Protein AF-A0A7K5MB42-F1 (afdb_monomer_lite)

Structure (mmCIF, N/CA/C/O backbone):
data_AF-A0A7K5MB42-F1
#
_entry.id   AF-A0A7K5MB42-F1
#
loop_
_atom_site.group_PDB
_atom_site.id
_atom_site.type_symbol
_atom_site.label_atom_id
_atom_site.label_alt_id
_atom_site.label_comp_id
_atom_site.label_asym_id
_atom_site.label_entity_id
_atom_site.label_seq_id
_atom_site.pdbx_PDB_ins_code
_atom_site.Cartn_x
_atom_site.Cartn_y
_atom_site.Cartn_z
_atom_site.occupancy
_atom_site.B_iso_or_equiv
_atom_site.auth_seq_id
_atom_site.auth_comp_id
_atom_site.auth_asym_id
_atom_site.auth_atom_id
_atom_site.pdbx_PDB_model_num
ATOM 1 N N . ALA A 1 1 ? -3.764 9.484 6.990 1.00 75.69 1 ALA A N 1
ATOM 2 C CA . ALA A 1 1 ? -4.251 8.144 6.591 1.00 75.69 1 ALA A CA 1
ATOM 3 C C . ALA A 1 1 ? -3.422 7.546 5.451 1.00 75.69 1 ALA A C 1
ATOM 5 O O . ALA A 1 1 ? -2.736 6.566 5.698 1.00 75.69 1 ALA A O 1
ATOM 6 N N . ALA A 1 2 ? -3.411 8.137 4.247 1.00 85.75 2 ALA A N 1
ATOM 7 C CA . ALA A 1 2 ? -2.666 7.588 3.102 1.00 85.75 2 ALA A CA 1
ATOM 8 C C . ALA A 1 2 ? -1.145 7.490 3.337 1.00 85.75 2 ALA A C 1
ATOM 10 O O . ALA A 1 2 ? -0.549 6.450 3.069 1.00 85.75 2 ALA A O 1
ATOM 11 N N . ASP A 1 3 ? -0.524 8.534 3.904 1.00 90.38 3 ASP A N 1
ATOM 12 C CA . ASP A 1 3 ? 0.901 8.497 4.259 1.00 90.38 3 ASP A CA 1
ATOM 13 C C . ASP A 1 3 ? 1.205 7.437 5.325 1.00 90.38 3 ASP A C 1
ATOM 15 O O . ASP A 1 3 ? 2.167 6.693 5.186 1.00 90.38 3 ASP A O 1
ATOM 19 N N . GLU A 1 4 ? 0.367 7.305 6.357 1.00 91.44 4 GLU A N 1
ATOM 20 C CA . GLU A 1 4 ? 0.544 6.275 7.392 1.00 91.44 4 GLU A CA 1
ATOM 21 C C . GLU A 1 4 ? 0.428 4.859 6.826 1.00 91.44 4 GLU A C 1
ATOM 23 O O . GLU A 1 4 ? 1.224 3.987 7.174 1.00 91.44 4 GLU A O 1
ATOM 28 N N . LEU A 1 5 ? -0.521 4.643 5.912 1.00 90.88 5 LEU A N 1
ATOM 29 C CA . LEU A 1 5 ? -0.714 3.366 5.236 1.00 90.88 5 LEU A CA 1
ATOM 30 C C . LEU A 1 5 ? 0.493 3.025 4.350 1.00 90.88 5 LEU A C 1
ATOM 32 O O . LEU A 1 5 ? 0.995 1.901 4.374 1.00 90.88 5 LEU A O 1
ATOM 36 N N . ALA A 1 6 ? 1.015 4.016 3.626 1.00 91.06 6 ALA A N 1
ATOM 37 C CA . ALA A 1 6 ? 2.231 3.892 2.835 1.00 91.06 6 ALA A CA 1
ATOM 38 C C . ALA A 1 6 ? 3.476 3.630 3.706 1.00 91.06 6 ALA A C 1
ATOM 40 O O . ALA A 1 6 ? 4.314 2.806 3.342 1.00 91.06 6 ALA A O 1
ATOM 41 N N . ILE A 1 7 ? 3.590 4.276 4.871 1.00 92.81 7 ILE A N 1
ATOM 42 C CA . ILE A 1 7 ? 4.687 4.058 5.825 1.00 92.81 7 ILE A CA 1
ATOM 43 C C . ILE A 1 7 ? 4.627 2.641 6.408 1.00 92.81 7 ILE A C 1
ATOM 45 O O . ILE A 1 7 ? 5.654 1.963 6.441 1.00 92.81 7 ILE A O 1
ATOM 49 N N . ALA A 1 8 ? 3.451 2.171 6.833 1.00 93.31 8 ALA A N 1
ATOM 50 C CA . ALA A 1 8 ? 3.272 0.809 7.340 1.00 93.31 8 ALA A CA 1
ATOM 51 C C . ALA A 1 8 ? 3.626 -0.236 6.269 1.00 93.31 8 ALA A C 1
ATOM 53 O O . ALA A 1 8 ? 4.355 -1.192 6.545 1.00 93.31 8 ALA A O 1
ATOM 54 N N . ALA A 1 9 ? 3.202 -0.003 5.022 1.00 91.56 9 ALA A N 1
ATOM 55 C CA . ALA A 1 9 ? 3.552 -0.857 3.895 1.00 91.56 9 ALA A CA 1
ATOM 56 C C . ALA A 1 9 ? 5.071 -0.884 3.651 1.00 91.56 9 ALA A C 1
ATOM 58 O O . ALA A 1 9 ? 5.655 -1.963 3.531 1.00 91.56 9 ALA A O 1
ATOM 59 N N . ALA A 1 10 ? 5.726 0.280 3.621 1.00 90.38 10 ALA A N 1
ATOM 60 C CA . ALA A 1 10 ? 7.166 0.406 3.381 1.00 90.38 10 ALA A CA 1
ATOM 61 C C . ALA A 1 10 ? 8.027 -0.194 4.499 1.00 90.38 10 ALA A C 1
ATOM 63 O O . ALA A 1 10 ? 9.108 -0.717 4.236 1.00 90.38 10 ALA A O 1
ATOM 64 N N . ARG A 1 11 ? 7.538 -0.156 5.742 1.00 91.75 11 ARG A N 1
ATOM 65 C CA . ARG A 1 11 ? 8.175 -0.804 6.898 1.00 91.75 11 ARG A CA 1
ATOM 66 C C . ARG A 1 11 ? 7.946 -2.310 6.950 1.00 91.75 11 ARG A C 1
ATOM 68 O O . ARG A 1 11 ? 8.598 -2.980 7.741 1.00 91.75 11 ARG A O 1
ATOM 75 N N . GLY A 1 12 ? 7.048 -2.837 6.119 1.00 90.38 12 GLY A N 1
ATOM 76 C CA . GLY A 1 12 ? 6.697 -4.246 6.158 1.00 90.38 12 GLY A CA 1
ATOM 77 C C . GLY A 1 12 ? 5.921 -4.624 7.420 1.00 90.38 12 GLY A C 1
ATOM 78 O O . GLY A 1 12 ? 6.057 -5.760 7.858 1.00 90.38 12 GLY A O 1
ATOM 79 N N . ASP A 1 13 ? 5.148 -3.695 7.998 1.00 93.50 13 ASP A N 1
ATOM 80 C CA . ASP A 1 13 ? 4.387 -3.877 9.241 1.00 93.50 13 ASP A CA 1
ATOM 81 C C . ASP A 1 13 ? 2.930 -4.275 8.932 1.00 93.50 13 ASP A C 1
ATOM 83 O O . ASP A 1 13 ? 2.077 -3.409 8.708 1.00 93.50 13 ASP A O 1
ATOM 87 N N . PRO A 1 14 ? 2.607 -5.581 8.885 1.00 90.62 14 PRO A N 1
ATOM 88 C CA . PRO A 1 14 ? 1.270 -6.038 8.534 1.00 90.62 14 PRO A CA 1
ATOM 89 C C . PRO A 1 14 ? 0.232 -5.723 9.612 1.00 90.62 14 PRO A C 1
ATOM 91 O O . PRO A 1 14 ? -0.950 -5.639 9.288 1.00 90.62 14 PRO A O 1
ATOM 94 N N . GLN A 1 15 ? 0.635 -5.571 10.877 1.00 93.06 15 GLN A N 1
ATOM 95 C CA . GLN A 1 15 ? -0.303 -5.353 11.974 1.00 93.06 15 GLN A CA 1
ATOM 96 C C . GLN A 1 15 ? -0.814 -3.916 11.950 1.00 93.06 15 GLN A C 1
ATOM 98 O O . GLN A 1 15 ? -2.025 -3.700 11.910 1.00 93.06 15 GLN A O 1
ATOM 103 N N . ARG A 1 16 ? 0.093 -2.940 11.822 1.00 93.25 16 ARG A N 1
ATOM 104 C CA . ARG A 1 16 ? -0.307 -1.539 11.665 1.00 93.25 16 ARG A CA 1
ATOM 105 C C . ARG A 1 16 ? -1.074 -1.301 10.367 1.00 93.25 16 ARG A C 1
ATOM 107 O O . ARG A 1 16 ? -2.028 -0.529 10.341 1.00 93.25 16 ARG A O 1
ATOM 114 N N . LEU A 1 17 ? -0.684 -1.982 9.289 1.00 93.06 17 LEU A N 1
ATOM 115 C CA . LEU A 1 17 ? -1.388 -1.902 8.013 1.00 93.06 17 LEU A CA 1
ATOM 116 C C . LEU A 1 17 ? -2.831 -2.418 8.123 1.00 93.06 17 LEU A C 1
ATOM 118 O O . LEU A 1 17 ? -3.743 -1.779 7.609 1.00 93.06 17 LEU A O 1
ATOM 122 N N . ARG A 1 18 ? -3.035 -3.545 8.818 1.00 92.69 18 ARG A N 1
ATOM 123 C CA . ARG A 1 18 ? -4.355 -4.131 9.085 1.00 92.69 18 ARG A CA 1
ATOM 124 C C . ARG A 1 18 ? -5.257 -3.146 9.826 1.00 92.69 18 ARG A C 1
ATOM 126 O O . ARG A 1 18 ? -6.361 -2.900 9.367 1.00 92.69 18 ARG A O 1
ATOM 133 N N . GLU A 1 19 ? -4.772 -2.554 10.917 1.00 93.62 19 GLU A N 1
ATOM 134 C CA . GLU A 1 19 ? -5.537 -1.578 11.709 1.00 93.62 19 GLU A CA 1
ATOM 135 C C . GLU A 1 19 ? -6.018 -0.393 10.865 1.00 93.62 19 GLU A C 1
ATOM 137 O O . GLU A 1 19 ? -7.166 0.032 10.974 1.00 93.62 19 GLU A O 1
ATOM 142 N N . LEU A 1 20 ? -5.144 0.133 10.001 1.00 92.81 20 LEU A N 1
ATOM 143 C CA . LEU A 1 20 ? -5.477 1.256 9.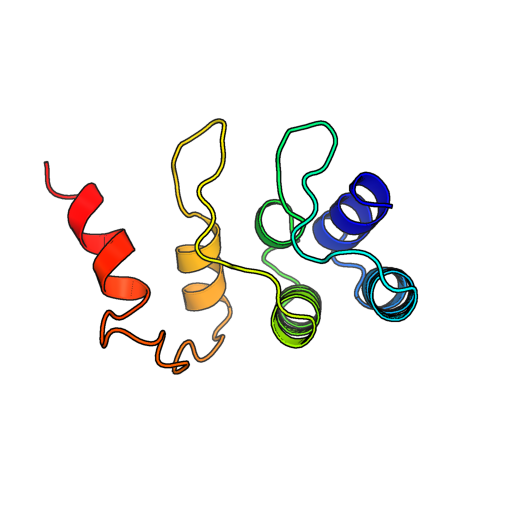128 1.00 92.81 20 LEU A CA 1
ATOM 144 C C . LEU A 1 20 ? -6.530 0.865 8.082 1.00 92.81 20 LEU A C 1
ATOM 146 O O . LEU A 1 20 ? -7.479 1.614 7.861 1.00 92.81 20 LEU A O 1
ATOM 150 N N . LEU A 1 21 ? -6.383 -0.306 7.460 1.00 91.44 21 LEU A N 1
ATOM 151 C CA . LEU A 1 21 ? -7.323 -0.811 6.455 1.00 91.44 21 LEU A CA 1
ATOM 152 C C . LEU A 1 21 ? -8.689 -1.171 7.059 1.00 91.44 21 LEU A C 1
ATOM 154 O O . LEU A 1 21 ? -9.719 -0.872 6.456 1.00 91.44 21 LEU A O 1
ATOM 158 N N . ASP A 1 22 ? -8.708 -1.759 8.256 1.00 91.81 22 ASP A N 1
ATOM 159 C CA . ASP A 1 22 ? -9.935 -2.051 9.005 1.00 91.81 22 ASP A CA 1
ATOM 160 C C . ASP A 1 22 ? -10.632 -0.746 9.454 1.00 91.81 22 ASP A C 1
ATOM 162 O O . ASP A 1 22 ? -11.858 -0.685 9.522 1.00 91.81 22 ASP A O 1
ATOM 166 N N . GLY A 1 23 ? -9.870 0.334 9.662 1.00 90.50 23 GLY A N 1
ATOM 167 C CA . GLY A 1 23 ? -10.360 1.697 9.903 1.00 90.50 23 GLY A CA 1
ATOM 168 C C . GLY A 1 23 ? -10.875 2.442 8.662 1.00 90.50 23 GLY A C 1
ATOM 169 O O . GLY A 1 23 ? -10.949 3.670 8.686 1.00 90.50 23 GLY A O 1
ATOM 170 N N . ALA A 1 24 ? -11.204 1.726 7.581 1.00 85.38 24 ALA A N 1
ATOM 171 C CA . ALA A 1 24 ? -11.666 2.262 6.297 1.00 85.38 24 ALA A CA 1
ATOM 172 C C . ALA A 1 24 ? -10.654 3.166 5.561 1.00 85.38 24 ALA A C 1
ATOM 174 O O . ALA A 1 24 ? -11.046 4.007 4.746 1.00 85.38 24 ALA A O 1
ATOM 175 N N . ALA A 1 25 ? -9.347 2.998 5.803 1.00 90.62 25 ALA A N 1
ATOM 176 C CA . ALA A 1 25 ? -8.344 3.630 4.952 1.00 90.62 25 ALA A CA 1
ATOM 177 C C . ALA A 1 25 ? -8.427 3.067 3.526 1.00 90.62 25 ALA A C 1
ATOM 179 O O . ALA A 1 25 ? -8.446 1.854 3.327 1.00 90.62 25 ALA A O 1
ATOM 180 N N . ASP A 1 26 ? -8.426 3.955 2.532 1.00 91.00 26 ASP A N 1
ATOM 181 C CA . ASP A 1 26 ? -8.419 3.552 1.128 1.00 91.00 26 ASP A CA 1
ATOM 182 C C . ASP A 1 26 ? -7.053 2.923 0.760 1.00 91.00 26 ASP A C 1
ATOM 184 O O . ASP A 1 26 ? -6.030 3.621 0.782 1.00 91.00 26 ASP A O 1
ATOM 188 N N . PRO A 1 27 ? -7.004 1.625 0.393 1.00 89.88 27 PRO A N 1
ATOM 189 C CA . PRO A 1 27 ? -5.771 0.936 0.005 1.00 89.88 27 PRO A CA 1
ATOM 190 C C . PRO A 1 27 ? -5.157 1.461 -1.296 1.00 89.88 27 PRO A C 1
ATOM 192 O O . PRO A 1 27 ? -4.004 1.151 -1.602 1.00 89.88 27 PRO A O 1
ATOM 195 N N . ASN A 1 28 ? -5.910 2.250 -2.064 1.00 89.25 28 ASN A N 1
ATOM 196 C CA . ASN A 1 28 ? -5.480 2.891 -3.298 1.00 89.25 28 ASN A CA 1
ATOM 197 C C . ASN A 1 28 ? -5.135 4.373 -3.113 1.00 89.25 28 ASN A C 1
ATOM 199 O O . ASN A 1 28 ? -4.782 5.032 -4.097 1.00 89.25 28 ASN A O 1
ATOM 203 N N . ALA A 1 29 ? -5.217 4.909 -1.893 1.00 90.12 29 ALA A N 1
ATOM 204 C CA . ALA A 1 29 ? -4.894 6.303 -1.645 1.00 90.12 29 ALA A CA 1
ATOM 205 C C . ALA A 1 29 ? -3.406 6.565 -1.888 1.00 90.12 29 ALA A C 1
ATOM 207 O O . ALA A 1 29 ? -2.534 5.879 -1.355 1.00 90.12 29 ALA A O 1
ATOM 208 N N . SER A 1 30 ? -3.108 7.584 -2.684 1.00 89.25 30 SER A N 1
ATOM 209 C CA . SER A 1 30 ? -1.734 8.019 -2.893 1.00 89.25 30 SER A CA 1
ATOM 210 C C . SER A 1 30 ? -1.229 8.795 -1.679 1.00 89.25 30 SER A C 1
ATOM 212 O O . SER A 1 30 ? -1.915 9.671 -1.154 1.00 89.25 30 SER A O 1
ATOM 214 N N . ASN A 1 31 ? -0.010 8.490 -1.248 1.00 88.75 31 ASN A N 1
ATOM 215 C CA . ASN A 1 31 ? 0.719 9.285 -0.270 1.00 88.75 31 ASN A CA 1
ATOM 216 C C . ASN A 1 31 ? 1.148 10.642 -0.866 1.00 88.75 31 ASN A C 1
ATOM 218 O O . ASN A 1 31 ? 0.946 10.918 -2.051 1.00 88.75 31 ASN A O 1
ATOM 222 N N . SER A 1 32 ? 1.799 11.473 -0.057 1.00 89.06 32 SER A N 1
ATOM 223 C CA . SER A 1 32 ? 2.357 12.781 -0.441 1.00 89.06 32 SER A CA 1
ATOM 224 C C . SER A 1 32 ? 3.325 12.749 -1.637 1.00 89.06 32 SER A C 1
ATOM 226 O O . SER A 1 32 ? 3.534 13.768 -2.292 1.00 89.06 32 SER A O 1
ATOM 228 N N . TYR A 1 33 ? 3.875 11.581 -1.981 1.00 83.38 33 TYR A N 1
ATOM 229 C CA . TYR A 1 33 ? 4.722 11.371 -3.160 1.00 83.38 33 TYR A CA 1
ATOM 230 C C . TYR A 1 33 ? 3.948 10.894 -4.398 1.00 83.38 33 TYR A C 1
ATOM 232 O O . TYR A 1 33 ? 4.562 10.531 -5.404 1.00 83.38 33 TYR A O 1
ATOM 240 N N . GLY A 1 34 ? 2.616 10.844 -4.328 1.00 86.94 34 GLY A N 1
ATOM 241 C CA . GLY A 1 34 ? 1.752 10.336 -5.390 1.00 86.94 34 GLY A CA 1
ATOM 242 C C . GLY A 1 34 ? 1.722 8.808 -5.490 1.00 86.94 34 GLY A C 1
ATOM 243 O O . GLY A 1 34 ? 1.129 8.280 -6.430 1.00 86.94 34 GLY A O 1
ATOM 244 N N . ARG A 1 35 ? 2.336 8.083 -4.547 1.00 85.00 35 ARG A N 1
ATOM 245 C CA . ARG A 1 35 ? 2.480 6.623 -4.600 1.00 85.00 35 ARG A CA 1
ATOM 246 C C . ARG A 1 35 ? 1.448 5.914 -3.743 1.00 85.00 35 ARG A C 1
ATOM 248 O O . ARG A 1 35 ? 1.171 6.328 -2.622 1.00 85.00 35 ARG A O 1
ATOM 255 N N . THR A 1 36 ? 0.934 4.806 -4.251 1.00 89.00 36 THR A N 1
ATOM 256 C CA . THR A 1 36 ? 0.023 3.925 -3.513 1.00 89.00 36 THR A CA 1
ATOM 257 C C . THR A 1 36 ? 0.793 3.021 -2.539 1.00 89.00 36 THR A C 1
ATOM 259 O O . THR A 1 36 ? 1.974 2.737 -2.768 1.00 89.00 36 THR A O 1
ATOM 262 N N . PRO A 1 37 ? 0.153 2.517 -1.470 1.00 89.38 37 PRO A N 1
ATOM 263 C CA . PRO A 1 37 ? 0.783 1.623 -0.500 1.00 89.38 37 PRO A CA 1
ATOM 264 C C . PRO A 1 37 ? 1.428 0.398 -1.150 1.00 89.38 37 PRO A C 1
ATOM 266 O O . PRO A 1 37 ? 2.534 0.016 -0.779 1.00 89.38 37 PRO A O 1
ATOM 269 N N . ILE A 1 38 ? 0.782 -0.173 -2.173 1.00 86.00 38 ILE A N 1
ATOM 270 C CA . ILE A 1 38 ? 1.302 -1.341 -2.892 1.00 86.00 38 ILE A CA 1
ATOM 271 C C . ILE A 1 38 ? 2.591 -1.018 -3.664 1.00 86.00 38 ILE A C 1
ATOM 273 O O . ILE A 1 38 ? 3.454 -1.879 -3.793 1.00 86.00 38 ILE A O 1
ATOM 277 N N . GLN A 1 39 ? 2.779 0.228 -4.114 1.00 83.62 39 GLN A N 1
ATOM 278 C CA . GLN A 1 39 ? 3.996 0.671 -4.809 1.00 83.62 39 GLN A CA 1
ATOM 279 C C . GLN A 1 39 ? 5.185 0.894 -3.872 1.00 83.62 39 GLN A C 1
ATOM 281 O O . GLN A 1 39 ? 6.329 0.784 -4.310 1.00 83.62 39 GLN A O 1
ATOM 286 N N . VAL A 1 40 ? 4.934 1.232 -2.606 1.00 87.25 40 VAL A N 1
ATOM 287 C CA . VAL A 1 40 ? 5.993 1.492 -1.617 1.00 87.25 40 VAL A CA 1
ATOM 288 C C . VAL A 1 40 ? 6.219 0.332 -0.655 1.00 87.25 40 VAL A C 1
ATOM 290 O O . VAL A 1 40 ? 7.100 0.428 0.193 1.00 87.25 40 VAL A O 1
ATOM 293 N N . MET A 1 41 ? 5.436 -0.745 -0.756 1.00 87.88 41 MET A N 1
ATOM 294 C CA . MET A 1 41 ? 5.494 -1.842 0.200 1.00 87.88 41 MET A CA 1
ATOM 295 C C . MET A 1 41 ? 6.851 -2.548 0.218 1.00 87.88 41 MET A C 1
ATOM 297 O O . MET A 1 41 ? 7.526 -2.687 -0.804 1.00 87.88 41 MET A O 1
ATOM 301 N N . MET A 1 42 ? 7.222 -3.069 1.385 1.00 85.25 42 MET A N 1
ATOM 302 C CA . MET A 1 42 ? 8.411 -3.894 1.531 1.00 85.25 42 MET A CA 1
ATOM 303 C C . MET A 1 42 ? 8.269 -5.179 0.702 1.00 85.25 42 MET A C 1
ATOM 305 O O . MET A 1 42 ? 7.442 -6.038 0.999 1.00 85.25 42 MET A O 1
ATOM 309 N N . LEU A 1 43 ? 9.118 -5.332 -0.319 1.00 75.44 43 LEU A N 1
ATOM 310 C CA . LEU A 1 43 ? 9.104 -6.478 -1.243 1.00 75.44 43 LEU A CA 1
ATOM 311 C C . LEU A 1 43 ? 9.309 -7.839 -0.552 1.00 75.44 43 LEU A C 1
ATOM 313 O O . LEU A 1 43 ? 8.905 -8.863 -1.091 1.00 75.44 43 LEU A O 1
ATOM 317 N N . GLY A 1 44 ? 9.921 -7.849 0.635 1.00 77.50 44 GLY A N 1
ATOM 318 C CA . GLY A 1 44 ? 10.125 -9.044 1.461 1.00 77.50 44 GLY A CA 1
ATOM 319 C C . GLY A 1 44 ? 8.955 -9.402 2.384 1.00 77.50 44 GLY A C 1
ATOM 320 O O . GLY A 1 44 ? 9.049 -10.395 3.098 1.00 77.50 44 GLY A O 1
ATOM 321 N N . SER A 1 45 ? 7.865 -8.627 2.380 1.00 81.38 45 SER A N 1
ATOM 322 C CA . SER A 1 45 ? 6.712 -8.835 3.262 1.00 81.38 45 SER A CA 1
ATOM 323 C C . SER A 1 45 ? 5.489 -9.304 2.466 1.00 81.38 45 SER A C 1
ATOM 325 O O . SER A 1 45 ? 4.586 -8.505 2.197 1.00 81.38 45 SER A O 1
ATOM 327 N N . PRO A 1 46 ? 5.390 -10.604 2.119 1.00 80.69 46 PRO A N 1
ATOM 328 C CA . PRO A 1 46 ? 4.254 -11.136 1.361 1.00 80.69 46 PRO A CA 1
ATOM 329 C C . PRO A 1 46 ? 2.922 -10.891 2.078 1.00 80.69 46 PRO A C 1
ATOM 331 O O . PRO A 1 46 ? 1.900 -10.665 1.437 1.00 80.69 46 PRO A O 1
ATOM 334 N N . ARG A 1 47 ? 2.939 -10.841 3.416 1.00 86.06 47 ARG A N 1
ATOM 335 C CA . ARG A 1 47 ? 1.748 -10.561 4.218 1.00 86.06 47 ARG A CA 1
ATOM 336 C C . ARG A 1 47 ? 1.195 -9.148 4.019 1.00 86.06 47 ARG A C 1
ATOM 338 O O . ARG A 1 47 ? -0.018 -8.970 4.039 1.00 86.06 47 ARG A O 1
ATOM 345 N N . VAL A 1 48 ? 2.062 -8.157 3.809 1.00 88.94 48 VAL A N 1
ATOM 346 C CA . VAL A 1 48 ? 1.657 -6.772 3.512 1.00 88.94 48 VAL A CA 1
ATOM 347 C C . VAL A 1 48 ? 1.011 -6.701 2.133 1.00 88.94 48 VAL A C 1
ATOM 349 O O . VAL A 1 48 ? -0.068 -6.129 1.996 1.00 88.94 48 VAL A O 1
ATOM 352 N N . ALA A 1 49 ? 1.624 -7.346 1.136 1.00 85.44 49 ALA A N 1
ATOM 353 C CA . ALA A 1 49 ? 1.064 -7.438 -0.210 1.00 85.44 49 ALA A CA 1
ATOM 354 C C . ALA A 1 49 ? -0.322 -8.094 -0.198 1.00 85.44 49 ALA A C 1
ATOM 356 O O . ALA A 1 49 ? -1.269 -7.583 -0.791 1.00 85.44 49 ALA A O 1
ATOM 357 N N . GLU A 1 50 ? -0.456 -9.199 0.534 1.00 85.06 50 GLU A N 1
ATOM 358 C CA . GLU A 1 50 ? -1.713 -9.921 0.665 1.00 85.06 50 GLU A CA 1
ATOM 359 C C . GLU A 1 50 ? -2.803 -9.076 1.336 1.00 85.06 50 GLU A C 1
ATOM 361 O O . GLU A 1 50 ? -3.934 -9.061 0.859 1.00 85.06 50 GLU A O 1
ATOM 366 N N . LEU A 1 51 ? -2.482 -8.353 2.413 1.00 89.19 51 LEU A N 1
ATOM 367 C CA . LEU A 1 51 ? -3.436 -7.461 3.075 1.00 89.19 51 LEU A CA 1
ATOM 368 C C . LEU A 1 51 ? -3.915 -6.353 2.134 1.00 89.19 51 LEU A C 1
ATOM 370 O O . LEU A 1 51 ? -5.117 -6.151 1.999 1.00 89.19 51 LEU A O 1
ATOM 37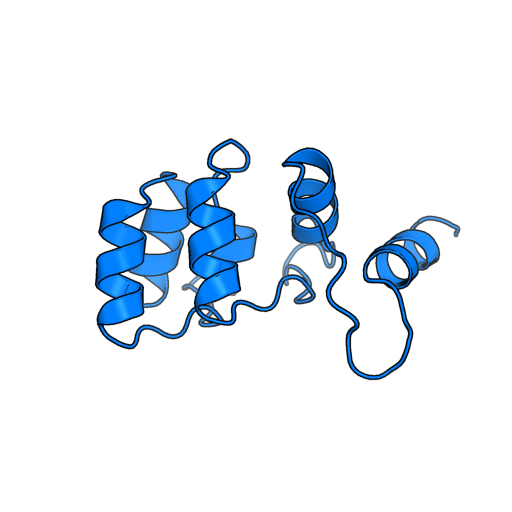4 N N . LEU A 1 52 ? -3.006 -5.688 1.423 1.00 88.44 52 LEU A N 1
ATOM 375 C CA . LEU A 1 52 ? -3.383 -4.644 0.468 1.00 88.44 52 LEU A CA 1
ATOM 376 C C . LEU A 1 52 ? -4.315 -5.186 -0.619 1.00 88.44 52 LEU A C 1
ATOM 378 O O . LEU A 1 52 ? -5.366 -4.602 -0.873 1.00 88.44 52 LEU A O 1
ATOM 382 N N . LEU A 1 53 ? -3.978 -6.332 -1.212 1.00 85.81 53 LEU A N 1
ATOM 383 C CA . LEU A 1 53 ? -4.801 -6.962 -2.246 1.00 85.81 53 LEU A CA 1
ATOM 384 C C . LEU A 1 53 ? -6.167 -7.413 -1.713 1.00 85.81 53 LEU A C 1
ATOM 386 O O . LEU A 1 53 ? -7.179 -7.179 -2.369 1.00 85.81 53 LEU A O 1
ATOM 390 N N . ARG A 1 54 ? -6.221 -8.006 -0.512 1.00 87.12 54 ARG A N 1
ATOM 391 C CA . ARG A 1 54 ? -7.478 -8.427 0.136 1.00 87.12 54 ARG A CA 1
ATOM 392 C C . ARG A 1 54 ? -8.429 -7.259 0.382 1.00 87.12 54 ARG A C 1
ATOM 394 O O . ARG A 1 54 ? -9.636 -7.449 0.295 1.00 87.12 54 ARG A O 1
ATOM 401 N N . HIS A 1 55 ? -7.896 -6.074 0.667 1.00 88.12 55 HIS A N 1
ATOM 402 C CA . HIS A 1 55 ? -8.696 -4.863 0.848 1.00 88.12 55 HIS A CA 1
ATOM 403 C C . HIS A 1 55 ? -8.998 -4.126 -0.472 1.00 88.12 55 HIS A C 1
ATOM 405 O O . HIS A 1 55 ? -9.705 -3.124 -0.450 1.00 88.12 55 HIS A O 1
ATOM 411 N N . GLY A 1 56 ? -8.534 -4.625 -1.626 1.00 86.81 56 GLY A N 1
ATOM 412 C CA . GLY A 1 56 ? -8.856 -4.069 -2.946 1.00 86.81 56 GLY A CA 1
ATOM 413 C C . GLY A 1 56 ? -7.812 -3.106 -3.519 1.00 86.81 56 GLY A C 1
ATOM 414 O O . GLY A 1 56 ? -8.148 -2.278 -4.367 1.00 86.81 56 GLY A O 1
ATOM 415 N N . ALA A 1 57 ? -6.554 -3.183 -3.074 1.00 87.06 57 ALA A N 1
ATOM 416 C CA . ALA A 1 57 ? -5.464 -2.451 -3.715 1.00 87.06 57 ALA A CA 1
ATOM 417 C C . ALA A 1 57 ? -5.298 -2.884 -5.179 1.00 87.06 57 ALA A C 1
ATOM 419 O O . ALA A 1 57 ? -5.251 -4.075 -5.485 1.00 87.06 57 ALA A O 1
ATOM 420 N N . ASP A 1 58 ? -5.150 -1.911 -6.071 1.00 82.81 58 ASP A N 1
ATOM 421 C CA . ASP A 1 58 ? -4.936 -2.113 -7.495 1.00 82.81 58 ASP A CA 1
ATOM 422 C C . ASP A 1 58 ? -3.426 -2.186 -7.805 1.00 82.81 58 ASP A C 1
ATOM 424 O O . ASP A 1 58 ? -2.729 -1.164 -7.765 1.00 82.81 58 ASP A O 1
ATOM 428 N N . PRO A 1 59 ? -2.887 -3.372 -8.150 1.00 76.81 59 PRO A N 1
ATOM 429 C CA . PRO A 1 59 ? -1.475 -3.526 -8.493 1.00 76.81 59 PRO A CA 1
ATOM 430 C C . PRO A 1 59 ? -1.127 -2.968 -9.880 1.00 76.81 59 PRO A C 1
ATOM 432 O O . PRO A 1 59 ? 0.058 -2.863 -10.208 1.00 76.81 59 PRO A O 1
ATOM 435 N N . SER A 1 60 ? -2.132 -2.631 -10.698 1.00 72.88 60 SER A N 1
ATOM 436 C CA . SER A 1 60 ? -1.972 -2.174 -12.081 1.00 72.88 60 SER A CA 1
ATOM 437 C C . SER A 1 60 ? -1.759 -0.664 -12.214 1.00 72.88 60 SER A C 1
ATOM 439 O O . SER A 1 60 ? -1.625 -0.155 -13.329 1.00 72.88 60 SER A O 1
ATOM 441 N N . ARG A 1 61 ? -1.678 0.066 -11.095 1.00 70.38 61 ARG A N 1
ATOM 442 C CA . ARG A 1 61 ? -1.385 1.500 -11.111 1.00 70.38 61 ARG A CA 1
ATOM 443 C C . ARG A 1 61 ? 0.099 1.768 -11.401 1.00 70.38 61 ARG A C 1
ATOM 445 O O . ARG A 1 61 ? 0.960 1.307 -10.643 1.00 70.38 61 ARG A O 1
ATOM 452 N N . PRO A 1 62 ? 0.424 2.536 -12.457 1.00 66.69 62 PRO A N 1
ATOM 453 C CA . PRO A 1 62 ? 1.804 2.886 -12.773 1.00 66.69 62 PRO A CA 1
ATOM 454 C C . PRO A 1 62 ? 2.380 3.847 -11.727 1.00 66.69 62 PRO A C 1
ATOM 456 O O . PRO A 1 62 ? 1.670 4.701 -11.190 1.00 66.69 62 PRO A O 1
ATOM 459 N N . ASP A 1 63 ? 3.673 3.712 -11.426 1.00 67.56 63 ASP A N 1
ATOM 460 C CA . ASP A 1 63 ? 4.372 4.678 -10.575 1.00 67.56 63 ASP A CA 1
ATOM 461 C C . ASP A 1 63 ? 4.466 6.027 -11.313 1.00 67.56 63 ASP A C 1
ATOM 463 O O . ASP A 1 63 ? 4.936 6.068 -12.453 1.00 67.56 63 ASP A O 1
ATOM 467 N N . PRO A 1 64 ? 4.047 7.144 -10.696 1.00 64.06 64 PRO A N 1
ATOM 468 C CA . PRO A 1 64 ? 3.971 8.433 -11.382 1.00 64.06 64 PRO A CA 1
ATOM 469 C C . PRO A 1 64 ? 5.340 9.029 -11.744 1.00 64.06 64 PRO A C 1
ATOM 471 O O . PRO A 1 64 ? 5.399 9.920 -12.586 1.00 64.06 64 PRO A O 1
ATOM 474 N N . ARG A 1 65 ? 6.444 8.570 -11.133 1.00 63.34 65 ARG A N 1
ATOM 475 C CA . ARG 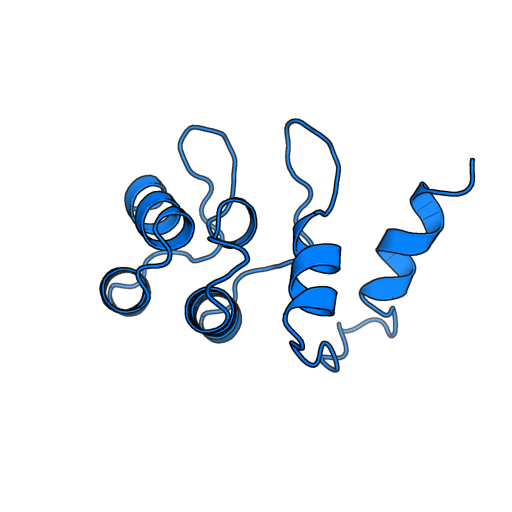A 1 65 ? 7.796 9.099 -11.402 1.00 63.34 65 ARG A CA 1
ATOM 476 C C . ARG A 1 65 ? 8.547 8.301 -12.458 1.00 63.34 65 ARG A C 1
ATOM 478 O O . ARG A 1 65 ? 9.363 8.866 -13.175 1.00 63.34 65 ARG A O 1
ATOM 485 N N . THR A 1 66 ? 8.312 6.998 -12.524 1.00 59.59 66 THR A N 1
ATOM 486 C CA . THR A 1 66 ? 9.050 6.081 -13.404 1.00 59.59 6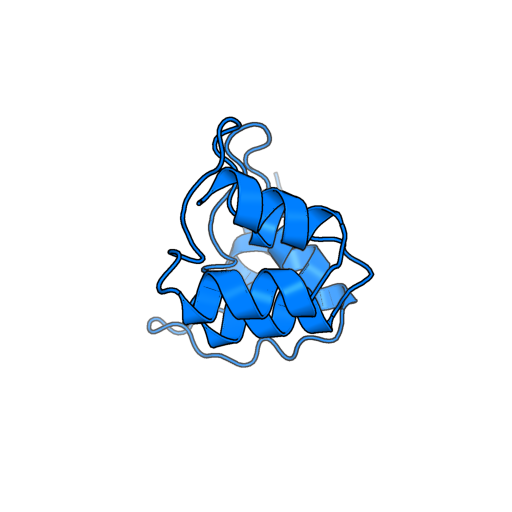6 THR A CA 1
ATOM 487 C C . THR A 1 66 ? 8.195 5.544 -14.547 1.00 59.59 66 THR A C 1
ATOM 489 O O . THR A 1 66 ? 8.738 5.022 -15.515 1.00 59.59 66 THR A O 1
ATOM 492 N N . GLY A 1 67 ? 6.863 5.636 -14.455 1.00 59.28 67 GLY A N 1
ATOM 493 C CA . GLY A 1 67 ? 5.928 5.009 -15.396 1.00 59.28 67 GLY A CA 1
ATOM 494 C C . GLY A 1 67 ? 5.969 3.476 -15.379 1.00 59.28 67 GLY A C 1
ATOM 495 O O . GLY A 1 67 ? 5.222 2.831 -16.116 1.00 59.28 67 GLY A O 1
ATOM 496 N N . CYS A 1 68 ? 6.834 2.886 -14.553 1.00 56.94 68 CYS A N 1
ATOM 497 C CA . CYS A 1 68 ? 6.991 1.452 -14.412 1.00 56.94 68 CYS A CA 1
ATOM 498 C C . CYS A 1 68 ? 5.857 0.880 -13.555 1.00 56.94 68 CYS A C 1
ATOM 500 O O . CYS A 1 68 ? 5.317 1.548 -12.671 1.00 56.94 68 CYS A O 1
ATOM 502 N N . LEU A 1 69 ? 5.552 -0.399 -13.779 1.00 61.56 69 LEU A N 1
ATOM 503 C CA . LEU A 1 69 ? 4.696 -1.231 -12.925 1.00 61.56 69 LEU A CA 1
ATOM 504 C C . LEU A 1 69 ? 5.572 -2.176 -12.078 1.00 61.56 69 LEU A C 1
ATOM 506 O O . LEU A 1 69 ? 5.492 -3.397 -12.247 1.00 61.56 69 LEU A O 1
ATOM 510 N N . PRO A 1 70 ? 6.459 -1.661 -11.197 1.00 55.31 70 PRO A N 1
ATOM 511 C CA . PRO A 1 70 ? 7.375 -2.504 -10.426 1.00 55.31 70 PRO A CA 1
ATOM 512 C C . PRO A 1 70 ? 6.621 -3.492 -9.523 1.00 55.31 70 PRO A C 1
ATOM 514 O O . PRO A 1 70 ? 7.124 -4.576 -9.233 1.00 55.31 70 PRO A O 1
ATOM 517 N N . THR A 1 71 ? 5.382 -3.163 -9.156 1.00 57.94 71 THR A N 1
ATOM 518 C CA . THR A 1 71 ? 4.463 -3.986 -8.366 1.00 57.94 7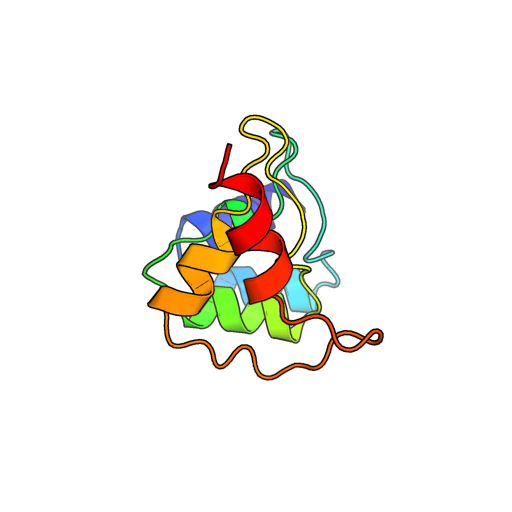1 THR A CA 1
ATOM 519 C C . THR A 1 71 ? 4.079 -5.306 -9.023 1.00 57.94 71 THR A C 1
ATOM 521 O O . THR A 1 71 ? 3.973 -6.309 -8.322 1.00 57.94 71 THR A O 1
ATOM 524 N N . LEU A 1 72 ? 3.943 -5.366 -10.352 1.00 58.78 72 LEU A N 1
ATOM 525 C CA . LEU A 1 72 ? 3.646 -6.624 -11.052 1.00 58.78 72 LEU A CA 1
ATOM 526 C C . LEU A 1 72 ? 4.842 -7.585 -11.035 1.00 58.78 72 LEU A C 1
ATOM 528 O O . LEU A 1 72 ? 4.683 -8.778 -10.776 1.00 58.78 72 LEU A O 1
ATOM 532 N N . ALA A 1 73 ? 6.053 -7.057 -11.230 1.00 54.84 73 ALA A N 1
ATOM 533 C CA . ALA A 1 73 ? 7.284 -7.840 -11.131 1.00 54.84 73 ALA A CA 1
ATOM 534 C C . ALA A 1 73 ? 7.565 -8.307 -9.690 1.00 54.84 73 ALA A C 1
ATOM 536 O O . ALA A 1 73 ? 8.101 -9.398 -9.488 1.00 54.84 73 ALA A O 1
ATOM 537 N N . ALA A 1 74 ? 7.195 -7.492 -8.699 1.00 54.06 74 ALA A N 1
ATOM 538 C CA . ALA A 1 74 ? 7.279 -7.814 -7.279 1.00 54.06 74 ALA A CA 1
ATOM 539 C C . ALA A 1 74 ? 6.313 -8.933 -6.867 1.00 54.06 74 ALA A C 1
ATOM 541 O O . ALA A 1 74 ? 6.735 -9.888 -6.221 1.00 54.06 74 ALA A O 1
ATOM 542 N N . LEU A 1 75 ? 5.044 -8.853 -7.283 1.00 58.09 75 LEU A N 1
ATOM 543 C CA . LEU A 1 75 ? 4.028 -9.871 -6.993 1.00 58.09 75 LEU A CA 1
ATOM 544 C C . LEU A 1 75 ? 4.372 -11.221 -7.632 1.00 58.09 75 LEU A C 1
ATOM 546 O O . LEU A 1 75 ? 4.243 -12.255 -6.979 1.00 58.09 75 LEU A O 1
ATOM 550 N N . HIS A 1 76 ? 4.907 -11.205 -8.857 1.00 55.91 76 HIS A N 1
ATOM 551 C CA . HIS A 1 76 ? 5.394 -12.413 -9.525 1.00 55.91 76 HIS A CA 1
ATOM 552 C C . HIS A 1 76 ? 6.565 -13.070 -8.768 1.00 55.91 76 HIS A C 1
ATOM 554 O O . HIS A 1 76 ? 6.596 -14.288 -8.617 1.00 55.91 76 HIS A O 1
ATOM 560 N N . ARG A 1 77 ? 7.505 -12.277 -8.230 1.00 48.28 77 ARG A N 1
ATOM 561 C CA . ARG A 1 77 ? 8.625 -12.787 -7.414 1.00 48.28 77 ARG A CA 1
ATOM 562 C C . ARG A 1 77 ? 8.211 -13.241 -6.013 1.00 48.28 77 ARG A C 1
ATOM 564 O O . ARG A 1 77 ? 8.833 -14.148 -5.476 1.00 48.28 77 ARG A O 1
ATOM 571 N N . ALA A 1 78 ? 7.174 -12.637 -5.438 1.00 47.94 78 ALA A N 1
ATOM 572 C CA . ALA A 1 78 ? 6.657 -12.979 -4.114 1.00 47.94 78 ALA A CA 1
ATOM 573 C C . ALA A 1 78 ? 5.804 -14.264 -4.097 1.00 47.94 78 ALA A C 1
ATOM 575 O O . ALA A 1 78 ? 5.259 -14.617 -3.053 1.00 47.94 78 ALA A O 1
ATOM 576 N N . GLY A 1 79 ? 5.659 -14.959 -5.234 1.00 44.00 79 GLY A N 1
ATOM 577 C CA . GLY A 1 79 ? 4.839 -16.169 -5.331 1.00 44.00 79 GLY A CA 1
ATOM 578 C C . GLY A 1 79 ? 3.340 -15.900 -5.178 1.00 44.00 79 GLY A C 1
ATOM 579 O O . GLY A 1 79 ? 2.570 -16.835 -4.958 1.00 44.00 79 GLY A O 1
ATOM 580 N N . ALA A 1 80 ? 2.912 -14.636 -5.292 1.00 48.50 80 ALA A N 1
ATOM 581 C CA . ALA A 1 80 ? 1.502 -14.300 -5.317 1.00 48.50 80 ALA A CA 1
ATOM 582 C C . ALA A 1 80 ? 0.923 -14.852 -6.622 1.00 48.50 80 ALA A C 1
ATOM 584 O O . ALA A 1 80 ? 1.242 -14.382 -7.714 1.00 48.50 80 ALA A O 1
ATOM 585 N N . ARG A 1 81 ? 0.101 -15.890 -6.495 1.00 42.00 81 ARG A N 1
ATOM 586 C CA . ARG A 1 81 ? -0.730 -16.429 -7.568 1.00 42.00 81 ARG A CA 1
ATOM 587 C C . ARG A 1 81 ? -1.619 -15.308 -8.120 1.00 42.00 81 ARG A C 1
ATOM 589 O O . ARG A 1 81 ? -2.611 -14.925 -7.505 1.00 42.00 81 ARG A O 1
ATOM 596 N N . LEU A 1 82 ? -1.204 -14.710 -9.239 1.00 48.41 82 LEU A N 1
ATOM 597 C CA . LEU A 1 82 ? -1.948 -13.677 -9.967 1.00 48.41 82 LEU A CA 1
ATOM 598 C C . LEU A 1 82 ? -2.924 -14.340 -10.949 1.00 48.41 82 LEU A C 1
ATOM 600 O O . LEU A 1 82 ? -2.928 -14.040 -12.139 1.00 48.41 82 LEU A O 1
ATOM 604 N N . ASP A 1 83 ? -3.741 -15.264 -10.451 1.00 45.59 83 ASP A N 1
ATOM 605 C CA . ASP A 1 83 ? -4.724 -16.010 -11.245 1.00 45.59 83 ASP A CA 1
ATOM 606 C C . ASP A 1 83 ? -6.063 -15.261 -11.324 1.00 45.59 83 ASP A C 1
ATOM 608 O O . ASP A 1 83 ? -7.047 -15.804 -11.813 1.00 45.59 83 ASP A O 1
ATOM 612 N N . LEU A 1 84 ? -6.130 -14.018 -10.837 1.00 41.72 84 LEU A N 1
ATOM 613 C CA . LEU A 1 84 ? -7.357 -13.230 -10.847 1.00 41.72 84 LEU A CA 1
ATOM 614 C C . LEU A 1 84 ? -7.660 -12.757 -12.280 1.00 41.72 84 LEU A C 1
ATOM 616 O O . LEU A 1 84 ? -6.920 -11.922 -12.816 1.00 41.72 84 LEU A O 1
ATOM 620 N N . PRO A 1 85 ? -8.743 -13.244 -12.920 1.00 39.19 85 PRO A N 1
ATOM 621 C CA . PRO A 1 85 ? -9.136 -12.764 -14.231 1.00 39.19 85 PRO A CA 1
ATOM 622 C C . PRO A 1 85 ? -9.680 -11.340 -14.084 1.00 39.19 85 PRO A C 1
ATOM 624 O O . PRO A 1 85 ? -10.809 -11.122 -13.647 1.00 39.19 85 PRO A O 1
ATOM 627 N N . GLY A 1 86 ? -8.882 -10.345 -14.471 1.00 43.72 86 GLY A N 1
ATOM 628 C CA . GLY A 1 86 ? -9.412 -9.017 -14.761 1.00 43.72 86 GLY A CA 1
ATOM 629 C C . GLY A 1 86 ? -10.462 -9.136 -15.869 1.00 43.72 86 GLY A C 1
ATOM 630 O O . GLY A 1 86 ? -10.254 -9.876 -16.832 1.00 43.72 86 GLY A O 1
ATOM 631 N N . GLY A 1 87 ? -11.586 -8.423 -15.739 1.00 42.34 87 GLY A N 1
ATOM 632 C CA . GLY A 1 87 ? -12.814 -8.543 -16.550 1.00 42.34 87 GLY A CA 1
ATOM 633 C C . GLY A 1 87 ? -12.716 -8.266 -18.060 1.00 42.34 87 GLY A C 1
ATOM 634 O O . GLY A 1 87 ? -13.703 -7.873 -18.673 1.00 42.34 87 GLY A O 1
ATOM 635 N N . ARG A 1 88 ? -11.550 -8.450 -18.685 1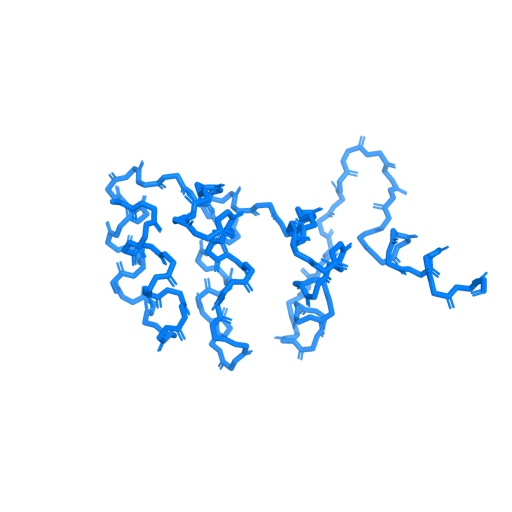.00 40.03 88 ARG A N 1
ATOM 636 C CA . ARG A 1 88 ? -11.340 -8.455 -20.138 1.00 40.03 88 ARG A CA 1
ATOM 637 C C . ARG A 1 88 ? -10.229 -9.419 -20.570 1.00 40.03 88 ARG A C 1
ATOM 639 O O . ARG A 1 88 ? -9.434 -9.034 -21.412 1.00 40.03 88 ARG A O 1
ATOM 646 N N . GLY A 1 89 ? -10.101 -10.615 -19.991 1.00 41.47 89 GLY A N 1
ATOM 647 C CA . GLY A 1 89 ? -9.235 -11.682 -20.536 1.00 41.47 89 GLY A CA 1
ATOM 648 C C . GLY A 1 89 ? -7.785 -11.284 -20.873 1.00 41.47 89 GLY A C 1
ATOM 649 O O . GLY A 1 89 ? -7.180 -11.885 -21.754 1.00 41.47 89 GLY A O 1
ATOM 650 N N . ARG A 1 90 ? -7.241 -10.246 -20.226 1.00 43.22 90 ARG A N 1
ATOM 651 C CA . ARG A 1 90 ? -5.865 -9.775 -20.404 1.00 43.22 90 ARG A CA 1
ATOM 652 C C . ARG A 1 90 ? -5.114 -10.127 -19.143 1.00 43.22 90 ARG A C 1
ATOM 654 O O . ARG A 1 90 ? -5.501 -9.686 -18.059 1.00 43.22 90 ARG A O 1
ATOM 661 N N . LEU A 1 91 ? -4.073 -10.938 -19.290 1.00 57.84 91 LEU A N 1
ATOM 662 C CA . LEU A 1 91 ? -3.248 -11.330 -18.164 1.00 57.84 91 LEU A CA 1
ATOM 663 C C . LEU A 1 91 ? -2.540 -10.075 -17.634 1.00 57.84 91 LEU A C 1
ATOM 665 O O . LEU A 1 91 ? -2.077 -9.251 -18.428 1.00 57.84 91 LEU A O 1
ATOM 669 N N . PRO A 1 92 ? -2.380 -9.926 -16.313 1.00 49.19 92 PRO A N 1
ATOM 670 C CA . PRO A 1 92 ? -1.519 -8.890 -15.747 1.00 49.19 92 PRO A CA 1
ATOM 671 C C . PRO A 1 92 ? -0.080 -8.940 -16.313 1.00 49.19 92 PRO A C 1
ATOM 673 O O . PRO A 1 92 ? 0.592 -7.913 -16.392 1.00 49.19 92 PRO A O 1
ATOM 676 N N . LEU A 1 93 ? 0.361 -10.108 -16.806 1.00 44.62 93 LEU A N 1
ATOM 677 C CA . LEU A 1 93 ? 1.618 -10.284 -17.544 1.00 44.62 93 LEU A CA 1
ATOM 678 C C . LEU A 1 93 ? 1.621 -9.657 -18.957 1.00 44.62 93 LEU A C 1
ATOM 680 O O . LEU A 1 93 ? 2.666 -9.185 -19.409 1.00 44.62 93 LEU A O 1
ATOM 684 N N . ASP A 1 94 ? 0.477 -9.590 -19.646 1.00 45.84 94 ASP A N 1
ATOM 685 C CA . ASP A 1 94 ? 0.393 -9.088 -21.030 1.00 45.84 94 ASP A CA 1
ATOM 686 C C . ASP A 1 94 ? 0.635 -7.577 -21.127 1.00 45.84 94 ASP A C 1
ATOM 688 O O . ASP A 1 94 ? 1.076 -7.068 -22.162 1.00 45.84 94 ASP A O 1
ATOM 692 N N . VAL A 1 95 ? 0.357 -6.841 -20.047 1.00 48.97 95 VAL A N 1
ATOM 693 C CA . VAL A 1 95 ? 0.572 -5.387 -19.989 1.00 48.97 95 VAL A CA 1
ATOM 694 C C . VAL A 1 95 ? 2.043 -5.058 -19.721 1.00 48.97 95 VAL A C 1
ATOM 696 O O . VAL A 1 95 ? 2.555 -4.080 -20.266 1.00 48.97 95 VAL A O 1
ATOM 699 N N . ALA A 1 96 ? 2.752 -5.893 -18.954 1.00 42.56 96 ALA A N 1
ATOM 700 C CA . ALA A 1 96 ? 4.169 -5.691 -18.654 1.00 42.56 96 ALA A CA 1
ATOM 701 C C . ALA A 1 96 ? 5.085 -6.044 -19.844 1.00 42.56 96 ALA A C 1
ATOM 703 O O . ALA A 1 96 ? 6.044 -5.321 -20.116 1.00 42.56 96 ALA A O 1
ATOM 704 N N . ALA A 1 97 ? 4.773 -7.104 -20.600 1.00 41.00 97 ALA A N 1
ATOM 705 C CA . ALA A 1 97 ? 5.636 -7.581 -21.686 1.00 41.00 97 ALA A CA 1
ATOM 706 C C . ALA A 1 97 ? 5.669 -6.654 -22.919 1.00 41.00 97 ALA A C 1
ATOM 708 O O . ALA A 1 97 ? 6.682 -6.575 -23.612 1.00 41.00 97 ALA A O 1
ATOM 709 N N . ARG A 1 98 ? 4.596 -5.899 -23.198 1.00 42.38 98 ARG A N 1
ATOM 710 C CA . ARG A 1 98 ? 4.507 -5.082 -24.427 1.00 42.38 98 ARG A CA 1
ATOM 711 C C . ARG A 1 98 ? 5.279 -3.762 -24.389 1.00 42.38 98 ARG A C 1
ATOM 713 O O . ARG A 1 98 ? 5.404 -3.122 -25.429 1.00 42.38 98 ARG A O 1
ATOM 720 N N . ARG A 1 99 ? 5.786 -3.337 -23.229 1.00 43.38 99 ARG A N 1
ATOM 721 C CA . ARG A 1 99 ? 6.475 -2.040 -23.081 1.00 43.38 99 ARG A CA 1
ATOM 722 C C . ARG A 1 99 ? 8.003 -2.149 -22.998 1.00 43.38 99 ARG A C 1
ATOM 724 O O . ARG A 1 99 ? 8.663 -1.121 -23.038 1.00 43.38 99 ARG A O 1
ATOM 731 N N . TYR A 1 100 ? 8.541 -3.372 -22.951 1.00 39.09 100 TYR A N 1
ATOM 732 C CA . TYR A 1 100 ? 9.984 -3.668 -22.938 1.00 39.09 100 TYR A CA 1
ATOM 733 C C . TYR A 1 100 ? 10.541 -4.165 -24.290 1.00 39.09 100 TYR A C 1
ATOM 735 O O . TYR A 1 100 ? 11.705 -4.539 -24.363 1.00 39.09 100 TYR A O 1
ATOM 743 N N . LEU A 1 101 ? 9.737 -4.163 -25.362 1.00 35.25 101 LEU A N 1
ATOM 744 C CA . LEU A 1 101 ? 10.158 -4.543 -26.723 1.00 35.25 101 LEU A CA 1
ATOM 745 C C . LEU A 1 101 ? 10.023 -3.380 -27.722 1.00 35.25 101 LEU A C 1
ATOM 747 O O . LEU A 1 101 ? 9.352 -3.503 -28.749 1.00 35.25 101 LEU A O 1
ATOM 751 N N . ARG A 1 102 ? 10.651 -2.243 -27.423 1.00 37.97 102 ARG A N 1
ATOM 752 C CA . ARG A 1 102 ? 11.059 -1.276 -28.448 1.00 37.97 102 ARG A CA 1
ATOM 753 C C . ARG A 1 102 ? 12.468 -0.796 -28.172 1.00 37.97 102 ARG A C 1
ATOM 755 O O . ARG A 1 102 ? 12.704 -0.389 -27.016 1.00 37.97 102 ARG A O 1
#

Secondary structure (DSSP, 8-state):
-HHHHHHHHHHT-HHHHHHHHHTT--TT---TTS--HHHHS-TT-HHHHHHHHHTT--TTPPPTTT---HHHHHHHHTT-------TTS--HHHHHHTTS--

InterPro domains:
  IPR002110 Ankyrin repeat [PF00023] (7-31)
  IPR002110 Ankyrin repeat [PF00023] (33-63)
  IPR036770 Ankyrin repeat-containing domain superfamily [G3DSA:1.25.40.20] (1-101)
  IPR036770 Ankyrin repeat-containing domain superfamily [SSF48403] (3-99)
  IPR050776 Ankyrin Repeat and Cyclin-Dependent Kinase Inhibitor [PTHR24201] (2-98)

Sequence (102 aa):
AADELAIAAARGDPQRLRELLDGAADPNASNSYGRTPIQVMMLGSPRVAELLLRHGADPSRPDPRTGCLPTLAALHRAGARLDLPGGRGRLPLDVAARRYLR

Radius of gyration: 13.38 Å; chains: 1; bounding box: 24×29×40 Å

pLDDT: mean 72.29, std 19.72, range [35.25, 93.62]

Organism: Cardinalis cardinalis (NCBI:txid98964)

Foldseek 3Di:
DQQQLLVCQLVLPLVSNLVCLVVVNDQQDADPQRDGSLRNGDLPNVSSNVSSVVSPHDLLDADPPPSDSVSLVSCVVSPNPQVDDDPPNARPVNVRVVPPPD